Protein AF-A0A3P2AG88-F1 (afdb_monomer_lite)

Sequence (153 aa):
MEGKSLSEPFQLGKEIVIYEKAENARNWVEKKRYDFEGVGPWCVAIGQMDEYPDIEVFFGAYRATRYFPEGPRPYFFTWDFKEQKLLRLWTGSYLDAPIFLTAEFEDIDGDGRQELKLEEIEWLGSQEKHYTTHYTYKRKMFLPLKVKREIRQ

Foldseek 3Di:
DPDDDDPDDADFDFKDWDWDDDPPRPDTDTLDMDGCNQFGWRAKEWFFQDDPPKIKIWTWTWDADPVRRTAIKIWIWTQDPVVRDTHGLDIDCDDPARHWDYWYWDDPPPPRHTWIWTWHWHDDDPDIWTKIWTWGADSVVSDIDTDDIDTDD

Structure (mmCIF, N/CA/C/O backbone):
data_AF-A0A3P2AG88-F1
#
_entry.id   AF-A0A3P2AG88-F1
#
loop_
_atom_site.group_PDB
_atom_site.id
_atom_site.type_symbol
_atom_site.label_atom_id
_atom_site.label_alt_id
_atom_site.label_comp_id
_atom_site.label_asym_id
_atom_site.label_entity_id
_atom_site.label_seq_id
_atom_site.pdbx_PDB_ins_code
_atom_site.Cartn_x
_atom_site.Cartn_y
_atom_site.Cartn_z
_atom_site.occupancy
_atom_site.B_iso_or_equiv
_atom_site.auth_seq_id
_atom_site.auth_comp_id
_atom_site.auth_asym_id
_atom_site.auth_atom_id
_atom_site.pdbx_PDB_model_num
ATOM 1 N N . MET A 1 1 ? 4.746 -6.640 -28.035 1.00 39.25 1 MET A N 1
ATOM 2 C CA . MET A 1 1 ? 5.939 -6.952 -27.226 1.00 39.25 1 MET A CA 1
ATOM 3 C C . MET A 1 1 ? 5.583 -8.159 -26.393 1.00 39.25 1 MET A C 1
ATOM 5 O O . MET A 1 1 ? 4.554 -8.105 -25.731 1.00 39.25 1 MET A O 1
ATOM 9 N N . GLU A 1 2 ? 6.351 -9.241 -26.481 1.00 42.31 2 GLU A N 1
ATOM 10 C CA . GLU A 1 2 ? 6.269 -10.302 -25.473 1.00 42.31 2 GLU A CA 1
ATOM 11 C C . GLU A 1 2 ? 6.619 -9.667 -24.125 1.00 42.31 2 GLU A C 1
ATOM 13 O O . GLU A 1 2 ? 7.670 -9.036 -23.989 1.00 42.31 2 GLU A O 1
ATOM 18 N N . GLY A 1 3 ? 5.686 -9.717 -23.173 1.00 50.75 3 GLY A N 1
ATOM 19 C CA . GLY A 1 3 ? 5.939 -9.238 -21.821 1.00 50.75 3 GLY A CA 1
ATOM 20 C C . GLY A 1 3 ? 7.021 -10.109 -21.200 1.00 50.75 3 GLY A C 1
ATOM 21 O O . GLY A 1 3 ? 6.906 -11.331 -21.214 1.00 50.75 3 GLY A O 1
ATOM 22 N N . LYS A 1 4 ? 8.089 -9.495 -20.695 1.00 57.03 4 LYS A N 1
ATOM 23 C CA . LYS A 1 4 ? 9.051 -10.214 -19.862 1.00 57.03 4 LYS A CA 1
ATOM 24 C C . LYS A 1 4 ? 8.418 -10.427 -18.490 1.00 57.03 4 LYS A C 1
ATOM 26 O O . LYS A 1 4 ? 7.940 -9.472 -17.882 1.00 57.03 4 LYS A O 1
ATOM 31 N N . SER A 1 5 ? 8.393 -11.676 -18.042 1.00 57.56 5 SER A N 1
ATOM 32 C CA . SER A 1 5 ? 7.950 -12.048 -16.698 1.00 57.56 5 SER A CA 1
ATOM 33 C C . SER A 1 5 ? 9.111 -11.955 -15.710 1.00 57.56 5 SER A C 1
ATOM 35 O O . SER A 1 5 ? 10.276 -12.026 -16.103 1.00 57.56 5 SER A O 1
ATOM 37 N N . LEU A 1 6 ? 8.787 -11.817 -14.423 1.00 63.72 6 LEU A N 1
ATOM 38 C CA . LEU A 1 6 ? 9.767 -11.949 -13.346 1.00 63.72 6 LEU A CA 1
ATOM 39 C C . LEU A 1 6 ? 10.450 -13.321 -13.399 1.00 63.72 6 LEU A C 1
ATOM 41 O O . LEU A 1 6 ? 9.838 -14.308 -13.810 1.00 63.72 6 LEU A O 1
ATOM 45 N N . SER A 1 7 ? 11.708 -13.379 -12.955 1.00 63.59 7 SER A N 1
ATOM 46 C CA . SER A 1 7 ? 12.468 -14.632 -12.855 1.00 63.59 7 SER A CA 1
ATOM 47 C C . SER A 1 7 ? 11.849 -15.614 -11.861 1.00 63.59 7 SER A C 1
ATOM 49 O O . SER A 1 7 ? 11.970 -16.823 -12.044 1.00 63.59 7 SER A O 1
ATOM 51 N N . GLU A 1 8 ? 11.167 -15.096 -10.838 1.00 67.31 8 GLU A N 1
ATOM 52 C CA . GLU A 1 8 ? 10.435 -15.872 -9.843 1.00 67.31 8 GLU A CA 1
ATOM 53 C C . GLU A 1 8 ? 8.992 -15.354 -9.723 1.00 67.31 8 GLU A C 1
ATOM 55 O O . GLU A 1 8 ? 8.768 -14.139 -9.728 1.00 67.31 8 GLU A O 1
ATOM 60 N N . PRO A 1 9 ? 7.991 -16.246 -9.634 1.00 70.44 9 PRO A N 1
ATOM 61 C CA . PRO A 1 9 ? 6.608 -15.841 -9.428 1.00 70.44 9 PRO A CA 1
ATOM 62 C C . PRO A 1 9 ? 6.395 -15.323 -8.000 1.00 70.44 9 PRO A C 1
ATOM 64 O O . PRO A 1 9 ? 6.975 -15.834 -7.044 1.00 70.44 9 PRO A O 1
ATOM 67 N N . PHE A 1 10 ? 5.495 -14.352 -7.838 1.00 74.94 10 PHE A N 1
ATOM 68 C CA . PHE A 1 10 ? 5.077 -13.900 -6.513 1.00 74.94 10 PHE A CA 1
ATOM 69 C C . PHE A 1 10 ? 4.388 -15.022 -5.726 1.00 74.94 10 PHE A C 1
ATOM 71 O O . PHE A 1 10 ? 3.551 -15.753 -6.263 1.00 74.94 10 PHE A O 1
ATOM 78 N N . GLN A 1 11 ? 4.664 -15.099 -4.422 1.00 83.06 11 GLN A N 1
ATOM 79 C CA . GLN A 1 11 ? 3.860 -15.905 -3.510 1.00 83.06 11 GLN A CA 1
ATOM 80 C C . GLN A 1 11 ? 2.560 -15.158 -3.191 1.00 83.06 11 GLN A C 1
ATOM 82 O O . GLN A 1 11 ? 2.562 -14.155 -2.481 1.00 83.06 11 GLN A O 1
ATOM 87 N N . LEU A 1 12 ? 1.444 -15.650 -3.730 1.00 87.94 12 LEU A N 1
ATOM 88 C CA . LEU A 1 12 ? 0.140 -15.018 -3.551 1.00 87.94 12 LEU A CA 1
ATOM 89 C C . LEU A 1 12 ? -0.523 -15.486 -2.251 1.00 87.94 12 LEU A C 1
ATOM 91 O O . LEU A 1 12 ? -0.670 -16.682 -1.991 1.00 87.94 12 LEU A O 1
ATOM 95 N N . GLY A 1 13 ? -0.949 -14.522 -1.447 1.00 89.88 13 GLY A N 1
ATOM 96 C CA . GLY A 1 13 ? -1.824 -14.710 -0.304 1.00 89.88 13 GLY A CA 1
ATOM 97 C C . GLY A 1 13 ? -3.287 -14.857 -0.716 1.00 89.88 13 GLY A C 1
ATOM 98 O O . GLY A 1 13 ? -3.673 -14.618 -1.860 1.00 89.88 13 GLY A O 1
ATOM 99 N N . LYS A 1 14 ? -4.111 -15.250 0.256 1.00 92.19 14 LYS A N 1
ATOM 100 C CA . LYS A 1 14 ? -5.561 -15.429 0.085 1.00 92.19 14 LYS A CA 1
ATOM 101 C C . LYS A 1 14 ? -6.390 -14.476 0.923 1.00 92.19 14 LYS A C 1
ATOM 103 O O . LYS A 1 14 ? -7.573 -14.313 0.677 1.00 92.19 14 LYS A O 1
ATOM 108 N N . GLU A 1 15 ? -5.786 -13.867 1.931 1.00 94.50 15 GLU A N 1
ATOM 109 C CA . GLU A 1 15 ? -6.511 -13.110 2.935 1.00 94.50 15 GLU A CA 1
ATOM 110 C C . GLU A 1 15 ? -5.711 -11.878 3.333 1.00 94.50 15 GLU A C 1
ATOM 112 O O . GLU A 1 15 ? -4.479 -11.893 3.333 1.00 94.50 15 GLU A O 1
ATOM 117 N N . ILE A 1 16 ? -6.432 -10.831 3.723 1.00 93.19 16 ILE A N 1
ATOM 118 C CA . ILE A 1 16 ? -5.878 -9.706 4.473 1.00 93.19 16 ILE A CA 1
ATOM 119 C C . ILE A 1 16 ? -6.537 -9.719 5.845 1.00 93.19 16 ILE A C 1
ATOM 121 O O . ILE A 1 16 ? -7.766 -9.752 5.955 1.00 93.19 16 ILE A O 1
ATOM 125 N N . VAL A 1 17 ? -5.718 -9.695 6.894 1.00 95.25 17 VAL A N 1
ATOM 126 C CA . VAL A 1 17 ? -6.186 -9.748 8.279 1.00 95.25 17 VAL A CA 1
ATOM 127 C C . VAL A 1 17 ? -5.667 -8.534 9.029 1.00 95.25 17 VAL A C 1
ATOM 129 O O . VAL A 1 17 ? -4.467 -8.274 9.056 1.00 95.25 17 VAL A O 1
ATOM 132 N N . ILE A 1 18 ? -6.586 -7.789 9.632 1.00 94.88 18 ILE A N 1
ATOM 133 C CA . ILE A 1 18 ? -6.283 -6.618 10.444 1.00 94.88 18 ILE A CA 1
ATOM 134 C C . ILE A 1 18 ? -6.235 -7.053 11.898 1.00 94.88 18 ILE A C 1
ATOM 136 O O . ILE A 1 18 ? -7.229 -7.529 12.456 1.00 94.88 18 ILE A O 1
ATOM 140 N N . TYR A 1 19 ? -5.072 -6.852 12.502 1.00 94.81 19 TYR A N 1
ATOM 141 C CA . TYR A 1 19 ? -4.847 -7.033 13.922 1.00 94.81 19 TYR A CA 1
ATOM 142 C C . TYR A 1 19 ? -4.613 -5.679 14.576 1.00 94.81 19 TYR A C 1
ATOM 144 O O . TYR A 1 19 ? -3.978 -4.799 14.003 1.00 94.81 19 TYR A O 1
ATOM 152 N N . GLU A 1 20 ? -5.083 -5.536 15.806 1.00 91.75 20 GLU A N 1
ATOM 153 C CA . GLU A 1 20 ? -4.836 -4.355 16.622 1.00 91.75 20 GLU A CA 1
ATOM 154 C C . GLU A 1 20 ? -4.258 -4.782 17.966 1.00 91.75 20 GLU A C 1
ATOM 156 O O . GLU A 1 20 ? -4.656 -5.802 18.541 1.00 91.75 20 GLU A O 1
ATOM 161 N N . LYS A 1 21 ? -3.315 -3.994 18.473 1.00 92.94 21 LYS A N 1
ATOM 162 C CA . LYS A 1 21 ? -2.699 -4.201 19.777 1.00 92.94 21 LYS A CA 1
ATOM 163 C C . LYS A 1 21 ? -2.817 -2.913 20.573 1.00 92.94 21 LYS A C 1
ATOM 165 O O . LYS A 1 21 ? -2.272 -1.890 20.179 1.00 92.94 21 LYS A O 1
ATOM 170 N N . ALA A 1 22 ? -3.521 -2.979 21.698 1.00 89.25 22 ALA A N 1
ATOM 171 C CA . ALA A 1 22 ? -3.555 -1.865 22.637 1.00 89.25 22 ALA A CA 1
ATOM 172 C C . ALA A 1 22 ? -2.157 -1.633 23.237 1.00 89.25 22 ALA A C 1
ATOM 174 O O . ALA A 1 22 ? -1.391 -2.585 23.399 1.00 89.25 22 ALA A O 1
ATOM 175 N N . GLU A 1 23 ? -1.865 -0.392 23.625 1.00 85.50 23 GLU A N 1
ATOM 176 C CA . GLU A 1 23 ? -0.542 0.086 24.070 1.00 85.50 23 GLU A CA 1
ATOM 177 C C . GLU A 1 23 ? 0.122 -0.808 25.137 1.00 85.50 23 GLU A C 1
ATOM 179 O O . GLU A 1 23 ? 1.326 -1.039 25.100 1.00 85.50 23 GLU A O 1
ATOM 184 N N . ASN A 1 24 ? -0.675 -1.415 26.024 1.00 90.19 24 ASN A N 1
ATOM 185 C CA . ASN A 1 24 ? -0.201 -2.293 27.101 1.00 90.19 24 ASN A CA 1
ATOM 186 C C . ASN A 1 24 ? -0.621 -3.768 26.949 1.00 90.19 24 ASN A C 1
ATOM 188 O O . ASN A 1 24 ? -0.421 -4.578 27.859 1.00 90.19 24 ASN A O 1
ATOM 192 N N . ALA A 1 25 ? -1.234 -4.151 25.827 1.00 91.19 25 ALA A N 1
ATOM 193 C CA . ALA A 1 25 ? -1.624 -5.536 25.593 1.00 91.19 25 ALA A CA 1
ATOM 194 C C . ALA A 1 25 ? -0.399 -6.391 25.249 1.00 91.19 25 ALA A C 1
ATOM 196 O O . ALA A 1 25 ? 0.504 -5.967 24.533 1.00 91.19 25 ALA A O 1
ATOM 197 N N . ARG A 1 26 ? -0.375 -7.643 25.714 1.00 90.50 26 ARG A N 1
ATOM 198 C CA . ARG A 1 26 ? 0.654 -8.611 25.291 1.00 90.50 26 ARG A CA 1
ATOM 199 C C . ARG A 1 26 ? 0.364 -9.197 23.913 1.00 90.50 26 ARG A C 1
ATOM 201 O O . ARG A 1 26 ? 1.294 -9.456 23.156 1.00 90.50 26 ARG A O 1
ATOM 208 N N . ASN A 1 27 ? -0.917 -9.356 23.590 1.00 93.88 27 ASN A N 1
ATOM 209 C CA . ASN A 1 27 ? -1.378 -10.077 22.412 1.00 93.88 27 ASN A CA 1
ATOM 210 C C . ASN A 1 27 ? -1.997 -9.127 21.388 1.00 93.88 27 ASN A C 1
ATOM 212 O O . ASN A 1 27 ? -2.639 -8.140 21.750 1.00 93.88 27 ASN A O 1
ATOM 216 N N . TRP A 1 28 ? -1.833 -9.478 20.118 1.00 95.88 28 TRP A N 1
ATOM 217 C CA . TRP A 1 28 ? -2.598 -8.911 19.017 1.00 95.88 28 TRP A CA 1
ATOM 218 C C . TRP A 1 28 ? -4.013 -9.491 19.015 1.00 95.88 28 TRP A C 1
ATOM 220 O O . TRP A 1 28 ? -4.198 -10.682 19.270 1.00 95.88 28 TRP A O 1
ATOM 230 N N . VAL A 1 29 ? -5.007 -8.656 18.722 1.00 94.94 29 VAL A N 1
ATOM 231 C CA . VAL A 1 29 ? -6.411 -9.059 18.603 1.00 94.94 29 VAL A CA 1
ATOM 232 C C . VAL A 1 29 ? -6.844 -8.876 17.159 1.00 94.94 29 VAL A C 1
ATOM 234 O O . VAL A 1 29 ? -6.713 -7.785 16.607 1.00 94.94 29 VAL A O 1
ATOM 237 N N . GLU A 1 30 ? -7.364 -9.936 16.545 1.00 96.12 30 GLU A N 1
ATOM 238 C CA . GLU A 1 30 ? -7.956 -9.854 15.210 1.00 96.12 30 GLU A CA 1
ATOM 239 C C . GLU A 1 30 ? -9.195 -8.959 15.251 1.00 96.12 30 GLU A C 1
ATOM 241 O O . GLU A 1 30 ? -10.104 -9.176 16.053 1.00 96.12 30 GLU A O 1
ATOM 246 N N . LYS A 1 31 ? -9.229 -7.947 14.388 1.00 95.38 31 LYS A N 1
ATOM 247 C CA . LYS A 1 31 ? -10.384 -7.060 14.220 1.00 95.38 31 LYS A CA 1
ATOM 248 C C . LYS A 1 31 ? -11.192 -7.427 12.995 1.00 95.38 31 LYS A C 1
ATOM 250 O O . LYS A 1 31 ? -12.420 -7.365 13.024 1.00 95.38 31 LYS A O 1
ATOM 255 N N . LYS A 1 32 ? -10.520 -7.823 11.915 1.00 96.38 32 LYS A N 1
ATOM 256 C CA . LYS A 1 32 ? -11.205 -8.166 10.674 1.00 96.38 32 LYS A CA 1
ATOM 257 C C . LYS A 1 32 ? -10.369 -9.071 9.792 1.00 96.38 32 LYS A C 1
ATOM 259 O O . LYS A 1 32 ? -9.161 -8.892 9.689 1.00 96.38 32 LYS A O 1
ATOM 264 N N . ARG A 1 33 ? -11.053 -9.966 9.089 1.00 96.56 33 ARG A N 1
ATOM 265 C CA . ARG A 1 33 ? -10.502 -10.823 8.046 1.00 96.56 33 ARG A CA 1
ATOM 266 C C . ARG A 1 33 ? -11.272 -10.606 6.759 1.00 96.56 33 ARG A C 1
ATOM 268 O O . ARG A 1 33 ? -12.502 -10.525 6.776 1.00 96.56 33 ARG A O 1
ATOM 275 N N . TYR A 1 34 ? -10.534 -10.500 5.668 1.00 94.88 34 TYR A N 1
ATOM 276 C CA . TYR A 1 34 ? -11.071 -10.350 4.329 1.00 94.88 34 TYR A CA 1
ATOM 277 C C . TYR A 1 34 ? -10.560 -11.476 3.453 1.00 94.88 34 TYR A C 1
ATOM 279 O O . TYR A 1 34 ? -9.354 -11.718 3.413 1.00 94.88 34 TYR A O 1
ATOM 287 N N . ASP A 1 35 ? -11.476 -12.098 2.722 1.00 93.62 35 ASP A N 1
ATOM 288 C CA . ASP A 1 35 ? -11.138 -13.000 1.632 1.00 93.62 35 ASP A CA 1
ATOM 289 C C . ASP A 1 35 ? -10.708 -12.182 0.405 1.00 93.62 35 ASP A C 1
ATOM 291 O O . ASP A 1 35 ? -11.434 -11.313 -0.086 1.00 93.62 35 ASP A O 1
ATOM 295 N N . PHE A 1 36 ? -9.494 -12.456 -0.054 1.00 89.56 36 PHE A N 1
ATOM 296 C CA . PHE A 1 36 ? -8.840 -11.867 -1.213 1.00 89.56 36 PHE A CA 1
ATOM 297 C C . PHE A 1 36 ? -8.257 -12.951 -2.143 1.00 89.56 36 PHE A C 1
ATOM 299 O O . PHE A 1 36 ? -7.408 -12.638 -2.981 1.00 89.56 36 PHE A O 1
ATOM 306 N N . GLU A 1 37 ? -8.709 -14.211 -2.059 1.00 87.12 37 GLU A N 1
ATOM 307 C CA . GLU A 1 37 ? -8.163 -15.330 -2.847 1.00 87.12 37 GLU A CA 1
ATOM 308 C C . GLU A 1 37 ? -8.230 -15.059 -4.357 1.00 87.12 37 GLU A C 1
ATOM 310 O O . GLU A 1 37 ? -7.265 -15.295 -5.080 1.00 87.12 37 GLU A O 1
ATOM 315 N N . GLY A 1 38 ? -9.321 -14.452 -4.836 1.00 82.94 38 GLY A N 1
ATOM 316 C CA . GLY A 1 38 ? -9.479 -14.067 -6.246 1.00 82.94 38 GLY A CA 1
ATOM 317 C C . GLY A 1 38 ? -8.678 -12.831 -6.688 1.00 82.94 38 GLY A C 1
ATOM 318 O O . GLY A 1 38 ? -8.759 -12.433 -7.851 1.00 82.94 38 GLY A O 1
ATOM 319 N N . VAL A 1 39 ? -7.959 -12.182 -5.770 1.00 84.44 39 VAL A N 1
ATOM 320 C CA . VAL A 1 39 ? -7.177 -10.957 -6.011 1.00 84.44 39 VAL A CA 1
ATOM 321 C C . VAL A 1 39 ? -5.675 -11.214 -5.876 1.00 84.44 39 VAL A C 1
ATOM 323 O O . VAL A 1 39 ? -4.898 -10.535 -6.541 1.00 84.44 39 VAL A O 1
ATOM 326 N N . GLY A 1 40 ? -5.269 -12.184 -5.053 1.00 87.81 40 GLY A N 1
ATOM 327 C CA . GLY A 1 40 ? -3.873 -12.592 -4.893 1.00 87.81 40 GLY A CA 1
ATOM 328 C C . GLY A 1 40 ? -2.971 -11.486 -4.335 1.00 87.81 40 GLY A C 1
ATOM 329 O O . GLY A 1 40 ? -2.051 -11.060 -5.038 1.00 87.81 40 GLY A O 1
ATOM 330 N N . PRO A 1 41 ? -3.230 -10.962 -3.121 1.00 90.06 41 PRO A N 1
ATOM 331 C CA . PRO A 1 41 ? -2.331 -10.020 -2.463 1.00 90.06 41 PRO A CA 1
ATOM 332 C C . PRO A 1 41 ? -0.975 -10.681 -2.220 1.00 90.06 41 PRO A C 1
ATOM 334 O O . PRO A 1 41 ? -0.921 -11.821 -1.776 1.00 90.06 41 PRO A O 1
ATOM 337 N N . TRP A 1 42 ? 0.118 -9.986 -2.490 1.00 88.62 42 TRP A N 1
ATOM 338 C CA . TRP A 1 42 ? 1.467 -10.547 -2.367 1.00 88.62 42 TRP A CA 1
ATOM 339 C C . TRP A 1 42 ? 2.414 -9.647 -1.562 1.00 88.62 42 TRP A C 1
ATOM 341 O O . TRP A 1 42 ? 3.383 -10.141 -0.994 1.00 88.62 42 TRP A O 1
ATOM 351 N N . CYS A 1 43 ? 2.112 -8.352 -1.434 1.00 89.56 43 CYS A N 1
ATOM 352 C CA . CYS A 1 43 ? 2.750 -7.466 -0.460 1.00 89.56 43 CYS A CA 1
ATOM 353 C C . CYS A 1 43 ? 1.713 -6.576 0.221 1.00 89.56 43 CYS A C 1
ATOM 355 O O . CYS A 1 43 ? 0.680 -6.255 -0.366 1.00 89.56 43 CYS A O 1
ATOM 357 N N . VAL A 1 44 ? 1.997 -6.170 1.456 1.00 92.75 44 VAL A N 1
ATOM 358 C CA . VAL A 1 44 ? 1.159 -5.270 2.250 1.00 92.75 44 VAL A CA 1
ATOM 359 C C . VAL A 1 44 ? 2.053 -4.294 3.000 1.00 92.75 44 VAL A C 1
ATOM 361 O O . VAL A 1 44 ? 3.103 -4.682 3.507 1.00 92.75 44 VAL A O 1
ATOM 364 N N . ALA A 1 45 ? 1.624 -3.043 3.075 1.00 95.12 45 ALA A N 1
ATOM 365 C CA . ALA A 1 45 ? 2.268 -2.006 3.859 1.00 95.12 45 ALA A CA 1
ATOM 366 C C . ALA A 1 45 ? 1.196 -1.154 4.539 1.00 95.12 45 ALA A C 1
ATOM 368 O O . ALA A 1 45 ? 0.108 -0.959 3.991 1.00 95.12 45 ALA A O 1
ATOM 369 N N . ILE A 1 46 ? 1.507 -0.654 5.730 1.00 94.75 46 ILE A N 1
ATOM 370 C CA . ILE A 1 46 ? 0.666 0.300 6.450 1.00 94.75 46 ILE A CA 1
ATOM 371 C C . ILE A 1 46 ? 1.496 1.529 6.790 1.00 94.75 46 ILE A C 1
ATOM 373 O O . ILE A 1 46 ? 2.688 1.401 7.074 1.00 94.75 46 ILE A O 1
ATOM 377 N N . GLY A 1 47 ? 0.867 2.693 6.773 1.00 93.19 47 GLY A N 1
ATOM 378 C CA . GLY A 1 47 ? 1.514 3.945 7.129 1.00 93.19 47 GLY A CA 1
ATOM 379 C C . GLY A 1 47 ? 0.508 5.055 7.360 1.00 93.19 47 GLY A C 1
ATOM 380 O O . GLY A 1 47 ? -0.700 4.847 7.248 1.00 93.19 47 GLY A O 1
ATOM 381 N N . GLN A 1 48 ? 1.029 6.223 7.703 1.00 91.31 48 GLN A N 1
ATOM 382 C CA . GLN A 1 48 ? 0.251 7.428 7.944 1.00 91.31 48 GLN A CA 1
ATOM 383 C C . GLN A 1 48 ? 0.679 8.497 6.938 1.00 91.31 48 GLN A C 1
ATOM 385 O O . GLN A 1 48 ? 1.635 9.235 7.160 1.00 91.31 48 GLN A O 1
ATOM 390 N N . MET A 1 49 ? 0.000 8.525 5.797 1.00 89.19 49 MET A N 1
ATOM 391 C CA . MET A 1 49 ? 0.284 9.427 4.679 1.00 89.19 49 MET A CA 1
ATOM 392 C C . MET A 1 49 ? -0.546 10.712 4.751 1.00 89.19 49 MET A C 1
ATOM 394 O O . MET A 1 49 ? -0.129 11.755 4.245 1.00 89.19 49 MET A O 1
ATOM 398 N N . ASP A 1 50 ? -1.729 10.649 5.363 1.00 84.25 50 ASP A N 1
ATOM 399 C CA . ASP A 1 50 ? -2.537 11.832 5.666 1.00 84.25 50 ASP A CA 1
ATOM 400 C C . ASP A 1 50 ? -2.456 12.188 7.164 1.00 84.25 50 ASP A C 1
ATOM 402 O O . ASP A 1 50 ? -1.474 11.904 7.852 1.00 84.25 50 ASP A O 1
ATOM 406 N N . GLU A 1 51 ? -3.464 12.884 7.679 1.00 78.75 51 GLU A N 1
ATOM 407 C CA . GLU A 1 51 ? -3.524 13.289 9.077 1.00 78.75 51 GLU A CA 1
ATOM 408 C C . GLU A 1 51 ? -3.993 12.147 9.982 1.00 78.75 51 GLU A C 1
ATOM 410 O O . GLU A 1 51 ? -4.940 11.421 9.675 1.00 78.75 51 GLU A O 1
ATOM 415 N N . TYR A 1 52 ? -3.376 12.041 11.160 1.00 73.88 52 TYR A N 1
ATOM 416 C CA . TYR A 1 52 ? -3.876 11.180 12.228 1.00 73.88 52 TYR A CA 1
ATOM 417 C C . TYR A 1 52 ? -5.363 11.489 12.510 1.00 73.88 52 TYR A C 1
ATOM 419 O O . TYR A 1 52 ? -5.725 12.664 12.630 1.00 73.88 52 TYR A O 1
ATOM 427 N N . PRO A 1 53 ? -6.237 10.480 12.682 1.00 76.12 53 PRO A N 1
ATOM 428 C CA . PRO A 1 53 ? -5.938 9.066 12.916 1.00 76.12 53 PRO A CA 1
ATOM 429 C C . PRO A 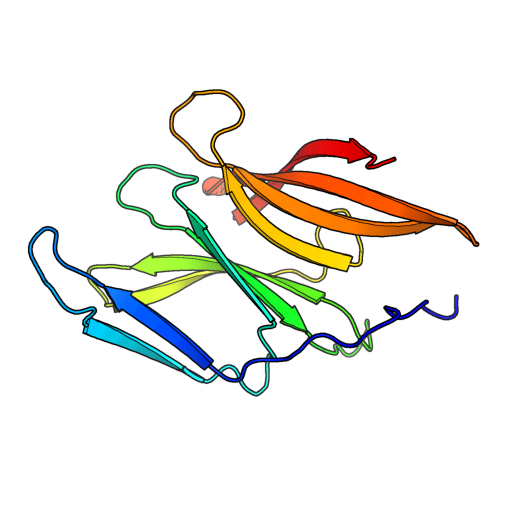1 53 ? -5.986 8.174 11.667 1.00 76.12 53 PRO A C 1
ATOM 431 O O . PRO A 1 53 ? -6.109 6.960 11.820 1.00 76.12 53 PRO A O 1
ATOM 434 N N . ASP A 1 54 ? -5.951 8.727 10.455 1.00 83.50 54 ASP A N 1
ATOM 435 C CA . ASP A 1 54 ? -6.102 7.912 9.250 1.00 83.50 54 ASP A CA 1
ATOM 436 C C . ASP A 1 54 ? -4.871 6.997 9.068 1.00 83.50 54 ASP A C 1
ATOM 438 O O . ASP A 1 54 ? -3.732 7.454 9.071 1.00 83.50 54 ASP A O 1
ATOM 442 N N . ILE A 1 55 ? -5.106 5.681 8.966 1.00 90.38 55 ILE A N 1
ATOM 443 C CA . ILE A 1 55 ? -4.071 4.692 8.629 1.00 90.38 55 ILE A CA 1
ATOM 444 C C . ILE A 1 55 ? -4.327 4.215 7.211 1.00 90.38 55 ILE A C 1
ATOM 446 O O . ILE A 1 55 ? -5.324 3.532 6.944 1.00 90.38 55 ILE A O 1
ATOM 450 N N . GLU A 1 56 ? -3.402 4.526 6.316 1.00 92.06 56 GLU A N 1
ATOM 451 C CA . GLU A 1 56 ? -3.395 4.007 4.964 1.00 92.06 56 GLU A CA 1
ATOM 452 C C . GLU A 1 56 ? -2.866 2.574 4.940 1.00 92.06 56 GLU A C 1
ATOM 454 O O . GLU A 1 56 ? -1.884 2.212 5.587 1.00 92.06 56 GLU A O 1
ATOM 459 N N . VAL A 1 57 ? -3.532 1.749 4.140 1.00 93.75 57 VAL A N 1
ATOM 460 C CA . VAL A 1 57 ? -3.144 0.374 3.857 1.00 93.75 57 VAL A CA 1
ATOM 461 C C . VAL A 1 57 ? -2.926 0.260 2.359 1.00 93.75 57 VAL A C 1
ATOM 463 O O . VAL A 1 57 ? -3.854 0.438 1.565 1.00 93.75 57 VAL A O 1
ATOM 466 N N . PHE A 1 58 ? -1.701 -0.067 1.976 1.00 93.81 58 PHE A N 1
ATOM 467 C CA . PHE A 1 58 ? -1.359 -0.452 0.619 1.00 93.81 58 PHE A CA 1
ATOM 468 C C . PHE A 1 58 ? -1.248 -1.968 0.538 1.00 93.81 58 PHE A C 1
ATOM 470 O O . PHE A 1 58 ? -0.675 -2.605 1.421 1.00 93.81 58 PHE A O 1
ATOM 477 N N . PHE A 1 59 ? -1.725 -2.553 -0.552 1.00 91.12 59 PHE A N 1
ATOM 478 C CA . PHE A 1 59 ? -1.259 -3.876 -0.935 1.00 91.12 59 PHE A CA 1
ATOM 479 C C . PHE A 1 59 ? -1.065 -3.995 -2.439 1.00 91.12 59 PHE A C 1
ATOM 481 O O . PHE A 1 59 ? -1.860 -3.509 -3.250 1.00 91.12 59 PHE A O 1
ATOM 488 N N . GLY A 1 60 ? 0.009 -4.689 -2.796 1.00 90.44 60 GLY A N 1
ATOM 489 C CA . GLY A 1 60 ? 0.211 -5.211 -4.130 1.00 90.44 60 GLY A CA 1
ATOM 490 C C . GLY A 1 60 ? -0.571 -6.491 -4.284 1.00 90.44 60 GLY A C 1
ATOM 491 O O . GLY A 1 60 ? -0.450 -7.395 -3.460 1.00 90.44 60 GLY A O 1
ATOM 492 N N . ALA A 1 61 ? -1.352 -6.583 -5.350 1.00 87.44 61 ALA A N 1
ATOM 493 C CA . ALA A 1 61 ? -1.994 -7.832 -5.720 1.00 87.44 61 ALA A CA 1
ATOM 494 C C . ALA A 1 61 ? -1.689 -8.204 -7.161 1.00 87.44 61 ALA A C 1
ATOM 496 O O . ALA A 1 61 ? -1.228 -7.365 -7.930 1.00 87.44 61 ALA A O 1
ATOM 497 N N . TYR A 1 62 ? -1.952 -9.445 -7.538 1.00 77.56 62 TYR A N 1
ATOM 498 C CA . TYR A 1 62 ? -1.751 -9.906 -8.901 1.00 77.56 62 TYR A CA 1
ATOM 499 C C . TYR A 1 62 ? -3.092 -10.249 -9.536 1.00 77.56 62 TYR A C 1
ATOM 501 O O . TYR A 1 62 ? -3.737 -11.231 -9.174 1.00 77.56 62 TYR A O 1
ATOM 509 N N . ARG A 1 63 ? -3.526 -9.438 -10.509 1.00 70.00 63 ARG A N 1
ATOM 510 C CA . ARG A 1 63 ? -4.829 -9.637 -11.151 1.00 70.00 63 ARG A CA 1
ATOM 511 C C . ARG A 1 63 ? -4.769 -9.478 -12.664 1.00 70.00 63 ARG A C 1
ATOM 513 O O . ARG A 1 63 ? -4.557 -8.381 -13.199 1.00 70.00 63 ARG A O 1
ATOM 520 N N . ALA A 1 64 ? -5.078 -10.582 -13.336 1.00 63.81 64 ALA A N 1
ATOM 521 C CA . ALA A 1 64 ? -5.400 -10.622 -14.751 1.00 63.81 64 ALA A CA 1
ATOM 522 C C . ALA A 1 64 ? -6.626 -9.749 -15.057 1.00 63.81 64 ALA A C 1
ATOM 524 O O . ALA A 1 64 ? -7.648 -9.803 -14.367 1.00 63.81 64 ALA A O 1
ATOM 525 N N . THR A 1 65 ? -6.546 -8.941 -16.108 1.00 58.25 65 THR A N 1
ATOM 526 C CA . THR A 1 65 ? -7.681 -8.184 -16.651 1.00 58.25 65 THR A CA 1
ATOM 527 C C . THR A 1 65 ? -7.857 -8.512 -18.128 1.00 58.25 65 THR A C 1
ATOM 529 O O . THR A 1 65 ? -6.939 -8.997 -18.782 1.00 58.25 65 THR A O 1
ATOM 532 N N . ARG A 1 66 ? -9.029 -8.196 -18.692 1.00 51.28 66 ARG A N 1
ATOM 533 C CA . ARG A 1 66 ? -9.318 -8.432 -20.117 1.00 51.28 66 ARG A CA 1
ATOM 534 C C . ARG A 1 66 ? -8.299 -7.778 -21.066 1.00 51.28 66 ARG A C 1
ATOM 536 O O . ARG A 1 66 ? -8.081 -8.302 -22.151 1.00 51.28 66 ARG A O 1
ATOM 543 N N . TYR A 1 67 ? -7.720 -6.641 -20.676 1.00 50.50 67 TYR A N 1
ATOM 544 C CA . TYR A 1 67 ? -6.799 -5.857 -21.512 1.00 50.50 67 TYR A CA 1
ATOM 545 C C . TYR A 1 67 ? -5.326 -6.023 -21.122 1.00 50.50 67 TYR A C 1
ATOM 547 O O . TYR A 1 67 ? -4.449 -5.810 -21.951 1.00 50.50 67 TYR A O 1
ATOM 555 N N . PHE A 1 68 ? -5.064 -6.437 -19.883 1.00 59.62 68 PHE A N 1
ATOM 556 C CA . PHE A 1 68 ? -3.733 -6.743 -19.373 1.00 59.62 68 PHE A CA 1
ATOM 557 C C . PHE A 1 68 ? -3.794 -8.136 -18.765 1.00 59.62 68 PHE A C 1
ATOM 559 O O . PHE A 1 68 ? -4.298 -8.255 -17.640 1.00 59.62 68 PHE A O 1
ATOM 566 N N . PRO A 1 69 ? -3.351 -9.169 -19.503 1.00 56.53 69 PRO A N 1
ATOM 567 C CA . PRO A 1 69 ? -3.555 -10.556 -19.110 1.00 56.53 69 PRO A CA 1
ATOM 568 C C . PRO A 1 69 ? -2.939 -10.850 -17.744 1.00 56.53 69 PRO A C 1
ATOM 570 O O . PRO A 1 69 ? -3.455 -11.700 -17.036 1.00 56.53 69 PRO A O 1
ATOM 573 N N . GLU A 1 70 ? -1.915 -10.098 -17.334 1.00 66.12 70 GLU A N 1
ATOM 574 C CA . GLU A 1 70 ? -1.124 -10.348 -16.135 1.00 66.12 70 GLU A CA 1
ATOM 575 C C . GLU A 1 70 ? -0.516 -9.039 -15.594 1.00 66.12 70 GLU A C 1
ATOM 577 O O . GLU A 1 70 ? -0.385 -8.055 -16.330 1.00 66.12 70 GLU A O 1
ATOM 582 N N . GLY A 1 71 ? -0.190 -8.994 -14.298 1.00 70.94 71 GLY A N 1
ATOM 583 C CA . GLY A 1 71 ? 0.605 -7.913 -13.707 1.00 70.94 71 GLY A CA 1
ATOM 584 C C . GLY A 1 71 ? 0.148 -7.452 -12.318 1.00 70.94 71 GLY A C 1
ATOM 585 O O . GLY A 1 71 ? -1.015 -7.654 -11.940 1.00 70.94 71 GLY A O 1
ATOM 586 N N . PRO A 1 72 ? 1.056 -6.819 -11.556 1.00 80.88 72 PRO A N 1
ATOM 587 C CA . PRO A 1 72 ? 0.742 -6.307 -10.238 1.00 80.88 72 PRO A CA 1
ATOM 588 C C . PRO A 1 72 ? -0.224 -5.122 -10.322 1.00 80.88 72 PRO A C 1
ATOM 590 O O . PRO A 1 72 ? -0.234 -4.341 -11.275 1.00 80.88 72 PRO A O 1
ATOM 593 N N . ARG A 1 73 ? -1.078 -5.016 -9.310 1.00 86.69 73 ARG A N 1
ATOM 594 C CA . ARG A 1 73 ? -2.129 -4.015 -9.184 1.00 86.69 73 ARG A CA 1
ATOM 595 C C . ARG A 1 73 ? -1.997 -3.323 -7.835 1.00 86.69 73 ARG A C 1
ATOM 597 O O . ARG A 1 73 ? -1.991 -4.011 -6.812 1.00 86.69 73 ARG A O 1
ATOM 604 N N . PRO A 1 74 ? -1.891 -1.990 -7.828 1.00 90.06 74 PRO A N 1
ATOM 605 C CA . PRO A 1 74 ? -1.854 -1.215 -6.603 1.00 90.06 74 PRO A CA 1
ATOM 606 C C . PRO A 1 74 ? -3.267 -1.033 -6.041 1.00 90.06 74 PRO A C 1
ATOM 608 O O . PRO A 1 74 ? -4.191 -0.594 -6.740 1.00 90.06 74 PRO A O 1
ATOM 611 N N . TYR A 1 75 ? -3.419 -1.329 -4.757 1.00 91.31 75 TYR A N 1
ATOM 612 C CA . TYR A 1 75 ? -4.642 -1.077 -4.016 1.00 91.31 75 TYR A CA 1
ATOM 613 C C . TYR A 1 75 ? -4.352 -0.212 -2.795 1.00 91.31 75 TYR A C 1
ATOM 615 O O . TYR A 1 75 ? -3.478 -0.541 -1.999 1.00 91.31 75 TYR A O 1
ATOM 623 N N . PHE A 1 76 ? -5.119 0.864 -2.640 1.00 91.75 76 PHE A N 1
ATOM 624 C CA . PHE A 1 76 ? -5.021 1.791 -1.520 1.00 91.75 76 PHE A CA 1
ATOM 625 C C . PHE A 1 76 ? -6.337 1.807 -0.755 1.00 91.75 76 PHE A C 1
ATOM 627 O O . PHE A 1 76 ? -7.416 2.035 -1.320 1.00 91.75 76 PHE A O 1
ATOM 634 N N . PHE A 1 77 ? -6.229 1.599 0.545 1.00 91.94 77 PHE A N 1
ATOM 635 C CA . PHE A 1 77 ? -7.322 1.630 1.498 1.00 91.94 77 PHE A CA 1
ATOM 636 C C . PHE A 1 77 ? -6.958 2.530 2.674 1.00 91.94 77 PHE A C 1
ATOM 638 O O . PHE A 1 77 ? -5.793 2.845 2.884 1.00 91.94 77 PHE A O 1
ATOM 645 N N . THR A 1 78 ? -7.962 2.906 3.452 1.00 92.06 78 THR A N 1
ATOM 646 C CA . THR A 1 78 ? -7.788 3.425 4.807 1.00 92.06 78 THR A CA 1
ATOM 647 C C . THR A 1 78 ? -8.560 2.545 5.783 1.00 92.06 78 THR A C 1
ATOM 649 O O . THR A 1 78 ? -9.585 1.955 5.415 1.00 92.06 78 THR A O 1
ATOM 652 N N . TRP A 1 79 ? -8.059 2.398 7.004 1.00 92.94 79 TRP A N 1
ATOM 653 C CA . TRP A 1 79 ? -8.750 1.668 8.060 1.00 92.94 79 TRP A CA 1
ATOM 654 C C . TRP A 1 79 ? -9.711 2.583 8.823 1.00 92.94 79 TRP A C 1
ATOM 656 O O . TRP A 1 79 ? -9.300 3.487 9.545 1.00 92.94 79 TRP A O 1
ATOM 666 N N . ASP A 1 80 ? -11.010 2.312 8.709 1.00 91.38 80 ASP A N 1
ATOM 667 C CA . ASP A 1 80 ? -12.029 2.968 9.523 1.00 91.38 80 ASP A CA 1
ATOM 668 C C . ASP A 1 80 ? -12.109 2.285 10.891 1.00 91.38 80 ASP A C 1
ATOM 670 O O . ASP A 1 80 ? -12.660 1.188 11.029 1.00 91.38 80 ASP A O 1
ATOM 674 N N . PHE A 1 81 ? -11.572 2.951 11.913 1.00 89.44 81 PHE A N 1
ATOM 675 C CA . PHE A 1 81 ? -11.566 2.461 13.291 1.00 89.44 81 PHE A CA 1
ATOM 676 C C . PHE A 1 81 ? -12.960 2.302 13.898 1.00 89.44 81 PHE A C 1
ATOM 678 O O . PHE A 1 81 ? -13.173 1.411 14.723 1.00 89.44 81 PHE A O 1
ATOM 685 N N . LYS A 1 82 ? -13.912 3.157 13.514 1.00 89.81 82 LYS A N 1
ATOM 686 C CA . LYS A 1 82 ? -15.264 3.148 14.078 1.00 89.81 82 LYS A CA 1
ATOM 687 C C . LYS A 1 82 ? -16.061 1.973 13.532 1.00 89.81 82 LYS A C 1
ATOM 689 O O . LYS A 1 82 ? -16.736 1.269 14.276 1.00 89.81 82 LYS A O 1
ATOM 694 N N . GLU A 1 83 ? -15.969 1.775 12.227 1.00 91.50 83 GLU A N 1
ATOM 695 C CA . GLU A 1 83 ? -16.729 0.763 11.499 1.0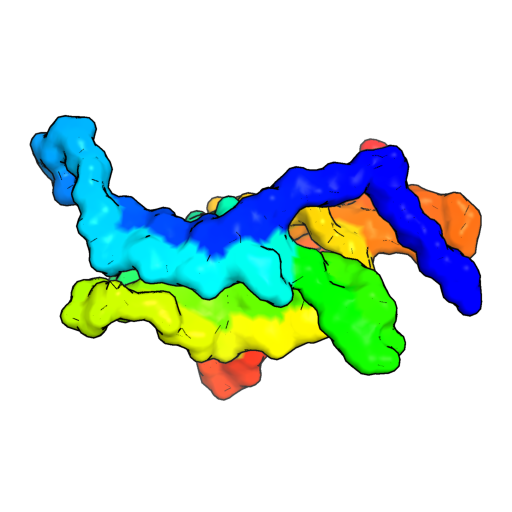0 91.50 83 GLU A CA 1
ATOM 696 C C . GLU A 1 83 ? -15.976 -0.569 11.379 1.00 91.50 83 GLU A C 1
ATOM 698 O O . GLU A 1 83 ? -16.531 -1.554 10.890 1.00 91.50 83 GLU A O 1
ATOM 703 N N . GLN A 1 84 ? -14.709 -0.593 11.805 1.00 92.12 84 GLN A N 1
ATOM 704 C CA . GLN A 1 84 ? -13.788 -1.724 11.705 1.00 92.12 84 GLN A CA 1
ATOM 705 C C . GLN A 1 84 ? -13.752 -2.305 10.290 1.00 92.12 84 GLN A C 1
ATOM 707 O O . GLN A 1 84 ? -13.915 -3.516 10.073 1.00 92.12 84 GLN A O 1
ATOM 712 N N . LYS A 1 85 ? -13.567 -1.418 9.304 1.00 93.31 85 LYS A N 1
ATOM 713 C CA . LYS A 1 85 ? -13.550 -1.797 7.891 1.00 93.31 85 LYS A CA 1
ATOM 714 C C . LYS A 1 85 ? -12.483 -1.072 7.078 1.00 93.31 85 LYS A C 1
ATOM 716 O O . LYS A 1 85 ? -12.157 0.078 7.338 1.00 93.31 85 LYS A O 1
ATOM 721 N N . LEU A 1 86 ? -11.983 -1.747 6.046 1.00 92.69 86 LEU A N 1
ATOM 722 C CA . LEU A 1 86 ? -11.145 -1.140 5.022 1.00 92.69 86 LEU A CA 1
ATOM 723 C C . LEU A 1 86 ? -12.038 -0.352 4.066 1.00 92.69 86 LEU A C 1
ATOM 725 O O . LEU A 1 86 ? -12.926 -0.907 3.415 1.00 92.69 86 LEU A O 1
ATOM 729 N N . LEU A 1 87 ? -11.788 0.947 3.973 1.00 91.25 87 LEU A N 1
ATOM 730 C CA . LEU A 1 87 ? -12.421 1.837 3.015 1.00 91.25 87 LEU A CA 1
ATOM 731 C C . LEU A 1 87 ? -11.495 2.016 1.823 1.00 91.25 87 LEU A C 1
ATOM 733 O O . LEU A 1 87 ? -10.342 2.405 1.972 1.00 91.25 87 LEU A O 1
ATOM 737 N N . ARG A 1 88 ? -11.991 1.718 0.623 1.00 89.88 88 ARG A N 1
ATOM 738 C CA . ARG A 1 88 ? -11.203 1.861 -0.603 1.00 89.88 88 ARG A CA 1
ATOM 739 C C . ARG A 1 88 ? -10.955 3.339 -0.894 1.00 89.88 88 ARG A C 1
ATOM 741 O O . ARG A 1 88 ? -11.913 4.070 -1.139 1.00 89.88 88 ARG A O 1
ATOM 748 N N . LEU A 1 89 ? -9.685 3.730 -0.949 1.00 88.56 89 LEU A N 1
ATOM 749 C CA . LEU A 1 89 ? -9.256 5.053 -1.395 1.00 88.56 89 LEU A CA 1
ATOM 750 C C . LEU A 1 89 ? -9.059 5.070 -2.910 1.00 88.56 89 LEU A C 1
ATOM 752 O O . LEU A 1 89 ? -9.682 5.863 -3.610 1.00 88.56 89 LEU A O 1
ATOM 756 N N . TRP A 1 90 ? -8.245 4.154 -3.436 1.00 88.62 90 TRP A N 1
ATOM 757 C CA . TRP A 1 90 ? -7.960 4.085 -4.867 1.00 88.62 90 TRP A CA 1
ATOM 758 C C . TRP A 1 90 ? -7.539 2.684 -5.309 1.00 88.62 90 TRP A C 1
ATOM 760 O O . TRP A 1 90 ? -6.952 1.914 -4.553 1.00 88.62 90 TRP A O 1
ATOM 770 N N . THR A 1 91 ? -7.840 2.354 -6.563 1.00 84.88 91 THR A N 1
ATOM 771 C CA . THR A 1 91 ? -7.392 1.124 -7.225 1.00 84.88 91 THR A CA 1
ATOM 772 C C . THR A 1 91 ? -7.069 1.429 -8.673 1.00 84.88 91 THR A C 1
ATOM 774 O O . THR A 1 91 ? -7.886 2.062 -9.346 1.00 84.88 91 THR A O 1
ATOM 777 N N . GLY A 1 92 ? -5.938 0.936 -9.167 1.00 79.88 92 GLY A N 1
ATOM 778 C CA . GLY A 1 92 ? -5.506 1.181 -10.540 1.00 79.88 92 GLY A CA 1
ATOM 779 C C . GLY A 1 92 ? -4.909 -0.038 -11.222 1.00 79.88 92 GLY A C 1
ATOM 780 O O . GLY A 1 92 ? -4.834 -1.128 -10.659 1.00 79.88 92 GLY A O 1
ATOM 781 N N . SER A 1 93 ? -4.504 0.162 -12.476 1.00 74.19 93 SER A N 1
ATOM 782 C CA . SER A 1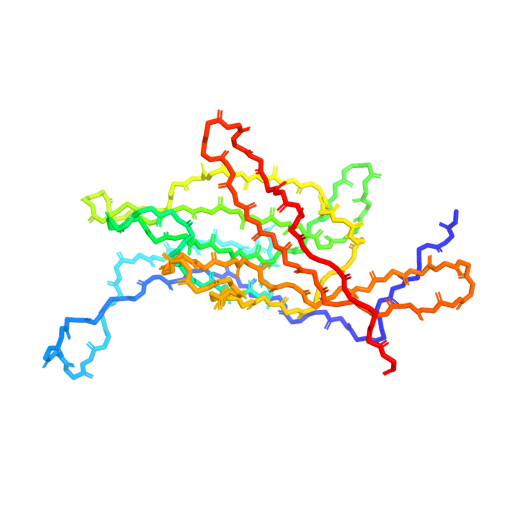 93 ? -3.851 -0.885 -13.270 1.00 74.19 93 SER A CA 1
ATOM 783 C C . SER A 1 93 ? -2.342 -0.929 -13.031 1.00 74.19 93 SER A C 1
ATOM 785 O O . SER A 1 93 ? -1.784 -2.014 -12.941 1.00 74.19 93 SER A O 1
ATOM 787 N N . TYR A 1 94 ? -1.689 0.224 -12.914 1.00 76.06 94 TYR A N 1
ATOM 788 C CA . TYR A 1 94 ? -0.262 0.364 -12.626 1.00 76.06 94 TYR A CA 1
ATOM 789 C C . TYR A 1 94 ? -0.008 1.757 -12.028 1.00 76.06 94 TYR A C 1
ATOM 791 O O . TYR A 1 94 ? -0.902 2.611 -12.063 1.00 76.06 94 TYR A O 1
ATOM 799 N N . LEU A 1 95 ? 1.173 1.952 -11.440 1.00 84.19 95 LEU A N 1
ATOM 800 C CA . LEU A 1 95 ? 1.669 3.265 -11.021 1.00 84.19 95 LEU A CA 1
ATOM 801 C C . LEU A 1 95 ? 2.619 3.805 -12.097 1.00 84.19 95 LEU A C 1
ATOM 803 O O . LEU A 1 95 ? 2.188 3.970 -13.231 1.00 84.19 9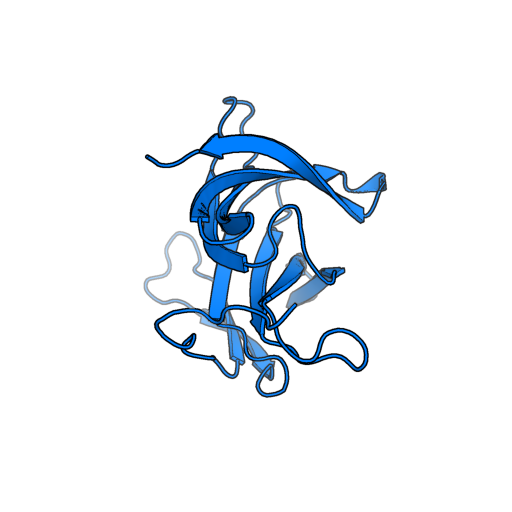5 LEU A O 1
ATOM 807 N N . ASP A 1 96 ? 3.879 4.096 -11.782 1.00 83.38 96 ASP A N 1
ATOM 808 C CA . ASP A 1 96 ? 4.853 4.591 -12.762 1.00 83.38 96 ASP A CA 1
ATOM 809 C C . ASP A 1 96 ? 5.558 3.435 -13.493 1.00 83.38 96 ASP A C 1
ATOM 811 O O . ASP A 1 96 ? 5.753 3.497 -14.705 1.00 83.38 96 ASP A O 1
ATOM 815 N N . ALA A 1 97 ? 5.907 2.361 -12.778 1.00 81.50 97 ALA A N 1
ATOM 816 C CA . ALA A 1 97 ? 6.484 1.147 -13.351 1.00 81.50 97 ALA A CA 1
ATOM 817 C C . ALA A 1 97 ? 5.439 0.023 -13.514 1.00 81.50 97 ALA A C 1
ATOM 819 O O . ALA A 1 97 ? 4.457 -0.037 -12.765 1.00 81.50 97 ALA A O 1
ATOM 820 N N . PRO A 1 98 ? 5.639 -0.903 -14.475 1.00 77.44 98 PRO A N 1
ATOM 821 C CA . PRO A 1 98 ? 4.732 -2.030 -14.677 1.00 77.44 98 PRO A CA 1
ATOM 822 C C . PRO A 1 98 ? 4.801 -3.056 -13.542 1.00 77.44 98 PRO A C 1
ATOM 824 O O . PRO A 1 98 ? 3.826 -3.779 -13.335 1.00 77.44 98 PRO A O 1
ATOM 827 N N . ILE A 1 99 ? 5.932 -3.136 -12.829 1.00 83.50 99 ILE A N 1
ATOM 828 C CA . ILE A 1 99 ? 6.130 -4.051 -11.707 1.00 83.50 99 ILE A CA 1
ATOM 829 C C . ILE A 1 99 ? 6.680 -3.306 -10.498 1.00 83.50 99 ILE A C 1
ATOM 831 O O . ILE A 1 99 ? 7.568 -2.472 -10.632 1.00 83.50 99 ILE A O 1
ATOM 835 N N . PHE A 1 100 ? 6.175 -3.666 -9.322 1.00 86.88 100 PHE A N 1
ATOM 836 C CA . PHE A 1 100 ? 6.761 -3.338 -8.029 1.00 86.88 100 PHE A CA 1
ATOM 837 C C . PHE A 1 100 ? 6.965 -4.628 -7.220 1.00 86.88 100 PHE A C 1
ATOM 839 O O . PHE A 1 100 ? 6.240 -5.596 -7.439 1.00 86.88 100 PHE A O 1
ATOM 846 N N . LEU A 1 101 ? 7.973 -4.654 -6.346 1.00 86.31 101 LEU A N 1
ATOM 847 C CA . LEU A 1 101 ? 8.514 -5.824 -5.640 1.00 86.31 101 LEU A CA 1
ATOM 848 C C . LEU A 1 101 ? 8.352 -5.753 -4.126 1.00 86.31 101 LEU A C 1
ATOM 850 O O . LEU A 1 101 ? 8.292 -6.784 -3.472 1.00 86.31 101 LEU A O 1
ATOM 854 N N . THR A 1 102 ? 8.319 -4.557 -3.554 1.00 90.81 102 THR A N 1
ATOM 855 C CA . THR A 1 102 ? 8.089 -4.344 -2.124 1.00 90.81 102 THR A CA 1
ATOM 856 C C . THR A 1 102 ? 7.357 -3.026 -1.931 1.00 90.81 102 THR A C 1
ATOM 858 O O . THR A 1 102 ? 7.301 -2.195 -2.842 1.00 90.81 102 THR A O 1
ATOM 861 N N . ALA A 1 103 ? 6.767 -2.866 -0.751 1.00 93.88 103 ALA A N 1
ATOM 862 C CA . ALA A 1 103 ? 6.064 -1.664 -0.353 1.00 93.88 103 ALA A CA 1
ATOM 863 C C . ALA A 1 103 ? 6.368 -1.350 1.107 1.00 93.88 103 ALA A C 1
ATOM 865 O O . ALA A 1 103 ? 6.274 -2.231 1.961 1.00 93.88 103 ALA A O 1
ATOM 866 N N . GLU A 1 104 ? 6.707 -0.097 1.379 1.00 96.00 104 GLU A N 1
ATOM 867 C CA . GLU A 1 104 ? 7.003 0.425 2.713 1.00 96.00 104 GLU A CA 1
ATOM 868 C C . GLU A 1 104 ? 6.476 1.859 2.804 1.00 96.00 104 GLU A C 1
ATOM 870 O O . GLU A 1 104 ? 6.367 2.538 1.787 1.00 96.00 104 GLU A O 1
ATOM 875 N N . PHE A 1 105 ? 6.142 2.330 4.003 1.00 95.38 105 PHE A N 1
ATOM 876 C CA . PHE A 1 105 ? 5.842 3.744 4.233 1.00 95.38 105 PHE A CA 1
ATOM 877 C C . PHE A 1 105 ? 6.989 4.379 5.022 1.00 95.38 105 PHE A C 1
ATOM 879 O O . PHE A 1 105 ? 7.390 3.847 6.058 1.00 95.38 105 PHE A O 1
ATOM 886 N N . GLU A 1 106 ? 7.513 5.506 4.543 1.00 96.06 106 GLU A N 1
ATOM 887 C CA . GLU A 1 106 ? 8.600 6.253 5.184 1.00 96.06 106 GLU A CA 1
ATOM 888 C C . GLU A 1 106 ? 8.408 7.765 5.008 1.00 96.06 106 GLU A C 1
ATOM 890 O O . GLU A 1 106 ? 7.965 8.213 3.958 1.00 96.06 106 GLU A O 1
ATOM 895 N N . ASP A 1 107 ? 8.729 8.541 6.044 1.00 95.00 107 ASP A N 1
ATOM 896 C CA . ASP A 1 107 ? 8.752 10.009 5.990 1.00 95.00 107 ASP A CA 1
ATOM 897 C C . ASP A 1 107 ? 10.085 10.449 5.366 1.00 95.00 107 ASP A C 1
ATOM 899 O O . ASP A 1 107 ? 11.148 10.260 5.973 1.00 95.00 107 ASP A O 1
ATOM 903 N N . ILE A 1 108 ? 10.048 10.952 4.127 1.00 95.69 108 ILE A N 1
ATOM 904 C CA . ILE A 1 108 ? 11.268 11.291 3.372 1.00 95.69 108 ILE A CA 1
ATOM 905 C C . ILE A 1 108 ? 11.645 12.771 3.426 1.00 95.69 108 ILE A C 1
ATOM 907 O O . ILE A 1 108 ? 12.775 13.109 3.057 1.00 95.69 108 ILE A O 1
ATOM 911 N N . ASP A 1 109 ? 10.730 13.650 3.835 1.00 93.56 109 ASP A N 1
ATOM 912 C CA . ASP A 1 109 ? 10.946 15.101 3.873 1.00 93.56 109 ASP A CA 1
ATOM 913 C C . ASP A 1 109 ? 10.887 15.706 5.288 1.00 93.56 109 ASP A C 1
ATOM 915 O O . ASP A 1 109 ? 11.276 16.862 5.480 1.00 93.56 109 ASP A O 1
ATOM 919 N N . GLY A 1 110 ? 10.542 14.897 6.290 1.00 93.31 110 GLY A N 1
ATOM 920 C CA . GLY A 1 110 ? 10.516 15.249 7.702 1.00 93.31 110 GLY A CA 1
ATOM 921 C C . GLY A 1 110 ? 9.267 16.021 8.120 1.00 93.31 110 GLY A C 1
ATOM 922 O O . GLY A 1 110 ? 9.313 16.698 9.153 1.00 93.31 110 GLY A O 1
ATOM 923 N N . ASP A 1 111 ? 8.186 15.984 7.334 1.00 91.38 111 ASP A N 1
ATOM 924 C CA . ASP A 1 111 ? 6.936 16.682 7.653 1.00 91.38 111 ASP A CA 1
ATOM 925 C C . ASP A 1 111 ? 6.030 15.913 8.641 1.00 91.38 111 ASP A C 1
ATOM 927 O O . ASP A 1 111 ? 5.025 16.455 9.121 1.00 91.38 111 ASP A O 1
ATOM 931 N N . GLY A 1 112 ? 6.418 14.686 9.011 1.00 90.06 112 GLY A N 1
ATOM 932 C CA . GLY A 1 112 ? 5.685 13.802 9.914 1.00 90.06 112 GLY A CA 1
ATOM 933 C C . GLY A 1 112 ? 4.607 12.952 9.234 1.00 90.06 112 GLY A C 1
ATOM 934 O O . GLY A 1 112 ? 3.945 12.168 9.923 1.00 90.06 112 GLY A O 1
ATOM 935 N N . ARG A 1 113 ? 4.414 13.088 7.920 1.00 91.06 113 ARG A N 1
ATOM 936 C CA . ARG A 1 113 ? 3.619 12.199 7.066 1.00 91.06 113 ARG A CA 1
ATOM 937 C C . ARG A 1 113 ? 4.559 11.234 6.349 1.00 91.06 113 ARG A C 1
ATOM 939 O O . ARG A 1 113 ? 5.756 11.459 6.243 1.00 91.06 113 ARG A O 1
ATOM 946 N N . GLN A 1 114 ? 4.021 10.103 5.912 1.00 94.00 114 GLN A N 1
ATOM 947 C CA . GLN A 1 114 ? 4.803 9.059 5.261 1.00 94.00 114 GLN A CA 1
ATOM 948 C C . GLN A 1 114 ? 4.431 8.907 3.789 1.00 94.00 114 GLN A C 1
ATOM 950 O O . GLN A 1 114 ? 3.262 8.741 3.433 1.00 94.00 114 GLN A O 1
ATOM 955 N N . GLU A 1 115 ? 5.443 8.817 2.938 1.00 94.69 115 GLU A N 1
ATOM 956 C CA . GLU A 1 115 ? 5.319 8.433 1.542 1.00 94.69 115 GLU A CA 1
ATOM 957 C C . GLU A 1 115 ? 5.351 6.912 1.394 1.00 94.69 115 GLU A C 1
ATOM 959 O O . GLU A 1 115 ? 6.109 6.207 2.060 1.00 94.69 115 GLU A O 1
ATOM 964 N N . LEU A 1 116 ? 4.568 6.395 0.448 1.00 95.12 116 LEU A N 1
ATOM 965 C CA . LEU A 1 116 ? 4.671 5.012 0.009 1.00 95.12 116 LEU A CA 1
ATOM 966 C C . LEU A 1 116 ? 5.916 4.877 -0.864 1.00 95.12 116 LEU A C 1
ATOM 968 O O . LEU A 1 116 ? 5.956 5.382 -1.986 1.00 95.12 116 LEU A O 1
ATOM 972 N N . LYS A 1 117 ? 6.897 4.133 -0.382 1.00 95.75 117 LYS A N 1
ATOM 973 C CA . LYS A 1 117 ? 8.065 3.684 -1.124 1.00 95.75 117 LYS A CA 1
ATOM 974 C C . LYS A 1 117 ? 7.766 2.354 -1.801 1.00 95.75 117 LYS A C 1
ATOM 976 O O . LYS A 1 117 ? 7.389 1.385 -1.140 1.00 95.75 117 LYS A O 1
ATOM 981 N N . LEU A 1 118 ? 7.984 2.297 -3.109 1.00 94.31 118 LEU A N 1
ATOM 982 C CA . LEU A 1 118 ? 7.940 1.071 -3.894 1.00 94.31 118 LEU A CA 1
ATOM 983 C C . LEU A 1 118 ? 9.293 0.795 -4.537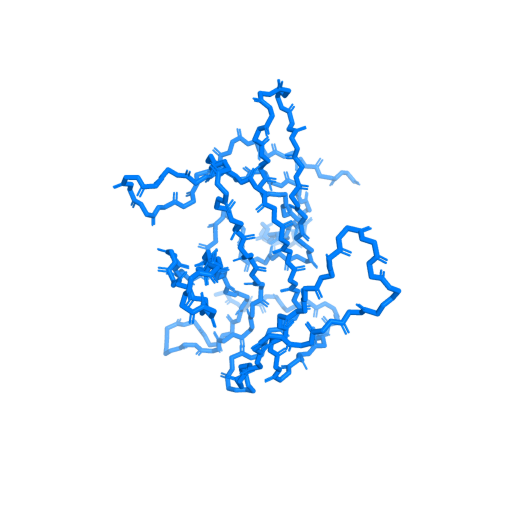 1.00 94.31 118 LEU A C 1
ATOM 985 O O . LEU A 1 118 ? 9.908 1.682 -5.129 1.00 94.31 118 LEU A O 1
ATOM 989 N N . GLU A 1 119 ? 9.707 -0.463 -4.473 1.00 93.31 119 GLU A N 1
ATOM 990 C CA . GLU A 1 119 ? 10.800 -0.990 -5.286 1.00 93.31 119 GLU A CA 1
ATOM 991 C C . GLU A 1 119 ? 10.223 -1.486 -6.607 1.00 93.31 119 GLU A C 1
ATOM 993 O O . GLU A 1 119 ? 9.349 -2.343 -6.612 1.00 93.31 119 GLU A O 1
ATOM 998 N N . GLU A 1 120 ? 10.664 -0.931 -7.727 1.00 91.06 120 GLU A N 1
ATOM 999 C CA . GLU A 1 120 ? 10.002 -1.019 -9.025 1.00 91.06 120 GLU A CA 1
ATOM 1000 C C . GLU A 1 120 ? 10.928 -1.551 -10.121 1.00 91.06 120 G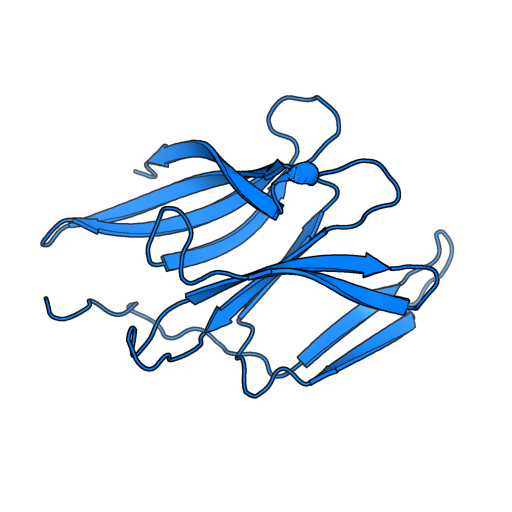LU A C 1
ATOM 1002 O O . GLU A 1 120 ? 12.102 -1.192 -10.182 1.00 91.06 120 GLU A O 1
ATOM 1007 N N . ILE A 1 121 ? 10.380 -2.358 -11.036 1.00 87.06 121 ILE A N 1
ATOM 1008 C CA . ILE A 1 121 ? 11.085 -2.875 -12.214 1.00 87.06 121 ILE A CA 1
ATOM 1009 C C . ILE A 1 121 ? 10.386 -2.423 -13.496 1.00 87.06 121 ILE A C 1
ATOM 1011 O O . ILE A 1 121 ? 9.164 -2.510 -13.642 1.00 87.06 121 ILE A O 1
ATOM 1015 N N . GLU A 1 122 ? 11.190 -2.001 -14.467 1.00 86.06 122 GLU A N 1
ATOM 1016 C CA . GLU A 1 122 ? 10.767 -1.725 -15.836 1.00 86.06 122 GLU A CA 1
ATOM 1017 C C . GLU A 1 122 ? 11.771 -2.309 -16.837 1.00 86.06 122 GLU A C 1
ATOM 1019 O O . GLU A 1 122 ? 12.982 -2.275 -16.611 1.00 86.06 122 GLU A O 1
ATOM 1024 N N . TRP A 1 123 ? 11.283 -2.792 -17.982 1.00 84.81 123 TRP A N 1
ATOM 1025 C CA . TRP A 1 123 ? 12.136 -3.212 -19.094 1.00 84.81 123 TRP A CA 1
ATOM 1026 C C . TRP A 1 123 ? 12.115 -2.174 -20.212 1.00 84.81 123 TRP A C 1
ATOM 1028 O O . TRP A 1 123 ? 11.084 -1.936 -20.839 1.00 84.81 123 TRP A O 1
ATOM 1038 N N . LEU A 1 124 ? 13.283 -1.603 -20.508 1.00 83.81 124 LEU A N 1
ATOM 1039 C CA . LEU A 1 124 ? 13.498 -0.718 -21.650 1.00 83.81 124 LEU A CA 1
ATOM 1040 C C . LEU A 1 124 ? 14.242 -1.496 -22.739 1.00 83.81 124 LEU A C 1
ATOM 1042 O O . LEU A 1 124 ? 15.472 -1.572 -22.767 1.00 83.81 124 LEU A O 1
ATOM 1046 N N . GLY A 1 125 ? 13.476 -2.133 -23.625 1.00 84.94 125 GLY A N 1
ATOM 1047 C CA . GLY A 1 125 ? 14.017 -3.065 -24.612 1.00 84.94 125 GLY A CA 1
ATOM 1048 C C . GLY A 1 125 ? 14.569 -4.329 -23.945 1.00 84.94 125 GLY A C 1
ATOM 1049 O O . GLY A 1 125 ? 13.835 -5.075 -23.295 1.00 84.94 125 GLY A O 1
ATOM 1050 N N . SER A 1 126 ? 15.864 -4.605 -24.116 1.00 82.06 126 SER A N 1
ATOM 1051 C CA . SER A 1 126 ? 16.511 -5.751 -23.466 1.00 82.06 126 SER A CA 1
ATOM 1052 C C . SER A 1 126 ? 16.932 -5.472 -22.023 1.00 82.06 126 SER A C 1
ATOM 1054 O O . SER A 1 126 ? 17.091 -6.434 -21.273 1.00 82.06 126 SER A O 1
ATOM 1056 N N . GLN A 1 127 ? 17.071 -4.201 -21.638 1.00 85.50 127 GLN A N 1
ATOM 1057 C CA . GLN A 1 127 ? 17.601 -3.798 -20.341 1.00 85.50 127 GLN A CA 1
ATOM 1058 C C . GLN A 1 127 ? 16.507 -3.781 -19.273 1.00 85.50 127 GLN A C 1
ATOM 1060 O O . GLN A 1 127 ? 15.471 -3.141 -19.443 1.00 85.50 127 GLN A O 1
ATOM 1065 N N . GLU A 1 128 ? 16.772 -4.457 -18.162 1.00 88.06 128 GLU A N 1
ATOM 1066 C CA . GLU A 1 128 ? 15.996 -4.348 -16.930 1.00 88.06 128 GLU A CA 1
ATOM 1067 C C . GLU A 1 128 ? 16.517 -3.171 -16.101 1.00 88.06 128 GLU A C 1
ATOM 1069 O O . GLU A 1 128 ? 17.730 -2.983 -15.979 1.00 88.06 128 GLU A O 1
ATOM 1074 N N . LYS A 1 129 ? 15.611 -2.356 -15.566 1.00 90.50 129 LYS A N 1
ATOM 1075 C CA . LYS A 1 129 ? 15.936 -1.229 -14.694 1.00 90.50 129 LYS A CA 1
ATOM 1076 C C . LYS A 1 129 ? 15.164 -1.336 -13.395 1.00 90.50 129 LYS A C 1
ATOM 1078 O O . LYS A 1 129 ? 13.960 -1.581 -13.412 1.00 90.50 129 LYS A O 1
ATOM 1083 N N . HIS A 1 130 ? 15.877 -1.089 -12.305 1.00 92.69 130 HIS A N 1
ATOM 1084 C CA . HIS A 1 130 ? 15.358 -1.096 -10.947 1.00 92.69 130 HIS A CA 1
ATOM 1085 C C . HIS A 1 130 ? 15.266 0.331 -10.434 1.00 92.69 130 HIS A C 1
ATOM 1087 O O . HIS A 1 130 ? 16.154 1.152 -10.685 1.00 92.69 130 HIS A O 1
ATOM 1093 N N . TYR A 1 131 ? 14.190 0.628 -9.723 1.00 94.44 131 TYR A N 1
ATOM 1094 C CA . TYR A 1 131 ? 13.925 1.955 -9.204 1.00 94.44 131 TYR A CA 1
ATOM 1095 C C . TYR A 1 131 ? 13.390 1.889 -7.786 1.00 94.44 131 TYR A C 1
ATOM 1097 O O . TYR A 1 131 ? 12.641 0.982 -7.450 1.00 94.44 131 TYR A O 1
ATOM 1105 N N . THR A 1 132 ? 13.705 2.908 -7.001 1.00 96.12 132 THR A N 1
ATOM 1106 C CA . THR A 1 132 ? 12.931 3.237 -5.805 1.00 96.12 132 THR A CA 1
ATOM 1107 C C . THR A 1 132 ? 12.055 4.431 -6.159 1.00 96.12 132 THR A C 1
ATOM 1109 O O . THR A 1 132 ? 12.573 5.460 -6.604 1.00 96.12 132 THR A O 1
ATOM 1112 N N . THR A 1 133 ? 10.742 4.300 -5.991 1.00 95.88 133 THR A N 1
ATOM 1113 C CA . THR A 1 133 ? 9.782 5.372 -6.270 1.00 95.88 133 THR A CA 1
ATOM 1114 C C . THR A 1 133 ? 8.944 5.663 -5.037 1.00 95.88 133 THR A C 1
ATOM 1116 O O . THR A 1 133 ? 8.348 4.761 -4.452 1.00 95.88 133 THR A O 1
ATOM 1119 N N . HIS A 1 134 ? 8.860 6.938 -4.673 1.00 95.56 134 HIS A N 1
ATOM 1120 C CA . HIS A 1 134 ? 8.038 7.429 -3.576 1.00 95.56 134 HIS A CA 1
ATOM 1121 C C . HIS A 1 134 ? 6.765 8.049 -4.115 1.00 95.56 134 HIS A C 1
ATOM 1123 O O . HIS A 1 134 ? 6.802 8.880 -5.029 1.00 95.56 134 HIS A O 1
ATOM 1129 N N . TYR A 1 135 ? 5.643 7.672 -3.521 1.00 93.50 135 TYR A N 1
ATOM 1130 C CA . TYR A 1 135 ? 4.328 8.187 -3.840 1.00 93.50 135 TYR A CA 1
ATOM 1131 C C . TYR A 1 135 ? 3.702 8.812 -2.605 1.00 93.50 135 TYR A C 1
ATOM 1133 O O . TYR A 1 135 ? 3.724 8.227 -1.530 1.00 93.50 135 TYR A O 1
ATOM 1141 N N . THR A 1 136 ? 3.068 9.960 -2.793 1.00 90.31 136 THR A N 1
ATOM 1142 C CA . THR A 1 136 ? 2.111 10.529 -1.844 1.00 90.31 136 THR A CA 1
ATOM 1143 C C . THR A 1 136 ? 0.698 10.369 -2.399 1.00 90.31 136 THR A C 1
ATOM 1145 O O . THR A 1 136 ? 0.501 9.989 -3.558 1.00 90.31 136 THR A O 1
ATOM 1148 N N . TYR A 1 137 ? -0.312 10.689 -1.607 1.00 78.69 137 TYR A N 1
ATOM 1149 C CA . TYR A 1 137 ? -1.708 10.625 -2.006 1.00 78.69 137 TYR A CA 1
ATOM 1150 C C . TYR A 1 137 ? -2.382 11.961 -1.735 1.00 78.69 137 TYR A C 1
ATOM 1152 O O . TYR A 1 137 ? -2.423 12.455 -0.612 1.00 78.69 137 TYR A O 1
ATOM 1160 N N . LYS A 1 138 ? -2.984 12.555 -2.770 1.00 71.75 138 LYS A N 1
ATOM 1161 C CA . LYS A 1 138 ? -3.831 13.738 -2.577 1.00 71.75 138 LYS A CA 1
ATOM 1162 C C . LYS A 1 138 ? -5.277 13.301 -2.405 1.00 71.75 138 LYS A C 1
ATOM 1164 O O . LYS A 1 138 ? -5.973 13.055 -3.391 1.00 71.75 138 LYS A O 1
ATOM 1169 N N . ARG A 1 139 ? -5.760 13.308 -1.158 1.00 67.69 139 ARG A N 1
ATOM 1170 C CA . ARG A 1 139 ? -7.125 12.899 -0.773 1.00 67.69 139 ARG A CA 1
ATOM 1171 C C . ARG A 1 139 ? -8.242 13.523 -1.597 1.00 67.69 139 ARG A C 1
ATOM 1173 O O . ARG A 1 139 ? -9.189 12.837 -1.954 1.00 67.69 139 ARG A O 1
ATOM 1180 N N . LYS A 1 140 ? -8.110 14.796 -1.979 1.00 71.56 140 LYS A N 1
ATOM 1181 C CA . LYS A 1 140 ? -9.105 15.482 -2.826 1.00 71.56 140 LYS A CA 1
ATOM 1182 C C . LYS A 1 140 ? -9.209 14.912 -4.242 1.00 71.56 140 LYS A C 1
ATOM 1184 O O . LYS A 1 140 ? -10.251 15.055 -4.868 1.00 71.56 140 LYS A O 1
ATOM 1189 N N . MET A 1 141 ? -8.133 14.322 -4.758 1.00 69.12 141 MET A N 1
ATOM 1190 C CA . MET A 1 141 ? -8.069 13.818 -6.131 1.00 69.12 141 MET A CA 1
ATOM 1191 C C . MET A 1 141 ? -8.206 12.302 -6.210 1.00 69.12 141 MET A C 1
ATOM 1193 O O . MET A 1 141 ? -8.362 11.788 -7.309 1.00 69.12 141 MET A O 1
ATOM 1197 N N . PHE A 1 142 ? -8.164 11.600 -5.074 1.00 70.06 142 PHE A N 1
ATOM 1198 C CA . PHE A 1 142 ? -8.172 10.142 -5.020 1.00 70.06 142 PHE A CA 1
ATOM 1199 C C . PHE A 1 142 ? -7.119 9.505 -5.935 1.00 70.06 142 PHE A C 1
ATOM 1201 O O . PHE A 1 142 ? -7.402 8.521 -6.608 1.00 70.06 142 PHE A O 1
ATOM 1208 N N . LEU A 1 143 ? -5.913 10.082 -6.003 1.00 82.31 143 LEU A N 1
ATOM 1209 C CA . LEU A 1 143 ? -4.858 9.629 -6.912 1.00 82.31 143 LEU A CA 1
ATOM 1210 C C . LEU A 1 143 ? -3.488 9.601 -6.220 1.00 82.31 143 LEU A C 1
ATOM 1212 O O . LEU A 1 143 ? -3.124 10.593 -5.575 1.00 82.31 143 LEU A O 1
ATOM 1216 N N . PRO A 1 144 ? -2.718 8.506 -6.381 1.00 87.06 144 PRO A N 1
ATOM 1217 C CA . PRO A 1 144 ? -1.315 8.476 -5.997 1.00 87.06 144 PRO A CA 1
ATOM 1218 C C . PRO A 1 144 ? -0.501 9.397 -6.913 1.00 87.06 144 PRO A C 1
ATOM 1220 O O . PRO A 1 144 ? -0.725 9.459 -8.124 1.00 87.06 144 PRO A O 1
ATOM 1223 N N . LEU A 1 145 ? 0.446 10.123 -6.330 1.00 90.00 145 LEU A N 1
ATOM 1224 C CA . LEU A 1 145 ? 1.316 11.073 -7.008 1.00 90.00 145 LEU A CA 1
ATOM 1225 C C . LEU A 1 145 ? 2.763 10.735 -6.712 1.00 90.00 145 LEU A C 1
ATOM 1227 O O . LEU A 1 145 ? 3.157 10.646 -5.556 1.00 90.00 145 LEU A O 1
ATOM 1231 N N . LYS A 1 146 ? 3.560 10.606 -7.766 1.00 92.88 146 LYS A N 1
ATOM 1232 C CA . LYS A 1 146 ? 4.998 10.391 -7.654 1.00 92.88 146 LYS A CA 1
ATOM 1233 C C . LYS A 1 146 ? 5.683 11.638 -7.093 1.00 92.88 146 LYS A C 1
ATOM 1235 O O . LYS A 1 146 ? 5.543 12.720 -7.661 1.00 92.88 146 LYS A O 1
ATOM 1240 N N . VAL A 1 147 ? 6.431 11.458 -6.012 1.00 93.38 147 VAL A N 1
ATOM 1241 C CA . VAL A 1 147 ? 7.213 12.494 -5.325 1.00 93.38 147 VAL A CA 1
ATOM 1242 C C . VAL A 1 147 ? 8.674 12.422 -5.755 1.00 93.38 147 VAL A C 1
ATOM 1244 O O . VAL A 1 147 ? 9.263 13.429 -6.141 1.00 93.38 147 VAL A O 1
ATOM 1247 N N . LYS A 1 148 ? 9.245 11.215 -5.748 1.00 94.38 148 LYS A N 1
ATOM 1248 C CA . LYS A 1 148 ? 10.658 10.966 -6.041 1.00 94.38 148 LYS A CA 1
ATOM 1249 C C . LYS A 1 148 ? 10.805 9.646 -6.790 1.00 94.38 148 LYS A C 1
ATOM 1251 O O . LYS A 1 148 ? 10.033 8.724 -6.554 1.00 94.38 148 LYS A O 1
ATOM 1256 N N . ARG A 1 149 ? 11.777 9.557 -7.700 1.00 94.69 149 ARG A N 1
ATOM 1257 C CA . ARG A 1 149 ? 12.186 8.298 -8.336 1.00 94.69 149 ARG A CA 1
ATOM 1258 C C . ARG A 1 149 ? 13.692 8.276 -8.523 1.00 94.69 149 ARG A C 1
ATOM 1260 O O . ARG A 1 149 ? 14.262 9.224 -9.058 1.00 94.69 149 ARG A O 1
ATOM 1267 N N . GLU A 1 150 ? 14.313 7.186 -8.105 1.00 94.88 150 GLU A N 1
ATOM 1268 C CA . GLU A 1 150 ? 15.758 6.974 -8.146 1.00 94.88 150 GLU A CA 1
ATOM 1269 C C . GLU A 1 150 ? 16.062 5.657 -8.855 1.00 94.88 150 GLU A C 1
ATOM 1271 O O . GLU A 1 150 ? 15.306 4.699 -8.732 1.00 94.88 150 GLU A O 1
ATOM 1276 N N . ILE A 1 151 ? 17.156 5.608 -9.617 1.00 92.31 151 ILE A N 1
ATOM 1277 C CA . ILE A 1 151 ? 17.627 4.373 -10.257 1.00 92.31 151 ILE A CA 1
ATOM 1278 C C . ILE A 1 151 ? 18.493 3.622 -9.247 1.00 92.31 151 ILE A C 1
ATOM 1280 O O . ILE A 1 151 ? 19.434 4.205 -8.704 1.00 92.31 151 ILE A O 1
ATOM 1284 N N . ARG A 1 152 ? 18.223 2.332 -9.039 1.00 80.88 152 ARG A N 1
ATOM 1285 C CA . ARG A 1 152 ? 19.130 1.446 -8.300 1.00 80.88 152 ARG A CA 1
ATOM 1286 C C . ARG A 1 152 ? 20.165 0.896 -9.282 1.00 80.88 152 ARG A C 1
ATOM 1288 O O . ARG A 1 152 ? 19.792 0.345 -10.318 1.00 80.88 152 ARG A O 1
ATOM 1295 N N . GLN A 1 153 ? 21.441 1.169 -9.002 1.00 62.28 153 GLN A N 1
ATOM 1296 C CA . GLN A 1 153 ? 22.581 0.648 -9.768 1.00 62.28 153 GLN A CA 1
ATOM 1297 C C . GLN A 1 153 ? 22.787 -0.839 -9.500 1.00 62.28 153 GLN A C 1
ATOM 1299 O O . GLN A 1 153 ? 22.582 -1.248 -8.335 1.00 62.28 153 GLN A O 1
#

pLDDT: mean 85.22, std 12.01, range [39.25, 96.56]

Radius of gyration: 16.39 Å; chains: 1; bounding box: 39×33×54 Å

Secondary structure (DSSP, 8-state):
-PPPPPSS-----SEEEEEE--TT-SS-EEEEEEE-TTT-EEEEEEE--SSTT--EEEEEEE---SSSSS-EEEEEEEEETTTTEEEEEEE-S-SSSSEEEEEEEE-SSSSS--EEEEEEEEEETTEEEEEEEEEEEETTTTEEEEEEEEEE-